Protein AF-A0A9P6C206-F1 (afdb_monomer_lite)

InterPro domains:
  IPR001842 Peptidase M36, fungalysin [PF02128] (6-82)
  IPR050371 Fungal extracellular virulence-associated metalloproteinases [PTHR33478] (9-82)

Secondary structure (DSSP, 8-state):
--------TTS-S-HHHHHHHHHHHHHHHHHHHHHHHHTT--GGGT---S--TTS-S--S-PPP--SS-TT-SS---------

Organism: NCBI:txid1400762

Structure (mmCIF, N/CA/C/O backbone):
data_AF-A0A9P6C206-F1
#
_entry.id   AF-A0A9P6C206-F1
#
loop_
_atom_site.group_PDB
_atom_site.id
_atom_site.type_symbol
_atom_site.label_atom_id
_atom_site.label_alt_id
_atom_site.label_comp_id
_atom_site.label_asym_id
_atom_site.label_entity_id
_atom_site.label_seq_id
_atom_site.pdbx_PDB_ins_code
_atom_site.Cartn_x
_atom_site.Cartn_y
_atom_site.Cartn_z
_atom_site.occupancy
_atom_site.B_iso_or_equiv
_atom_site.auth_seq_id
_atom_site.auth_comp_id
_atom_site.auth_asym_id
_atom_site.auth_atom_id
_atom_site.pdbx_PDB_model_num
ATOM 1 N N . ASN A 1 1 ? -7.566 9.497 -9.957 1.00 45.72 1 ASN A N 1
ATOM 2 C CA . ASN A 1 1 ? -7.506 9.051 -11.362 1.00 45.72 1 ASN A CA 1
ATOM 3 C C . ASN A 1 1 ? -6.492 7.923 -11.397 1.00 45.72 1 ASN A C 1
ATOM 5 O O . ASN A 1 1 ? -5.367 8.187 -11.000 1.00 45.72 1 ASN A O 1
ATOM 9 N N . ILE A 1 2 ? -6.891 6.692 -11.725 1.00 55.94 2 ILE A N 1
ATOM 10 C CA . ILE A 1 2 ? -5.942 5.575 -11.857 1.00 55.94 2 ILE A CA 1
ATOM 11 C C . ILE A 1 2 ? -5.405 5.658 -13.284 1.00 55.94 2 ILE A C 1
ATOM 13 O O . ILE A 1 2 ? -6.167 5.489 -14.235 1.00 55.94 2 ILE A O 1
ATOM 17 N N . SER A 1 3 ? -4.134 6.020 -13.433 1.00 65.12 3 SER A N 1
ATOM 18 C CA . SER A 1 3 ? -3.436 5.923 -14.715 1.00 65.12 3 SER A CA 1
ATOM 19 C C . SER A 1 3 ? -2.897 4.501 -14.825 1.00 65.12 3 SER A C 1
ATOM 21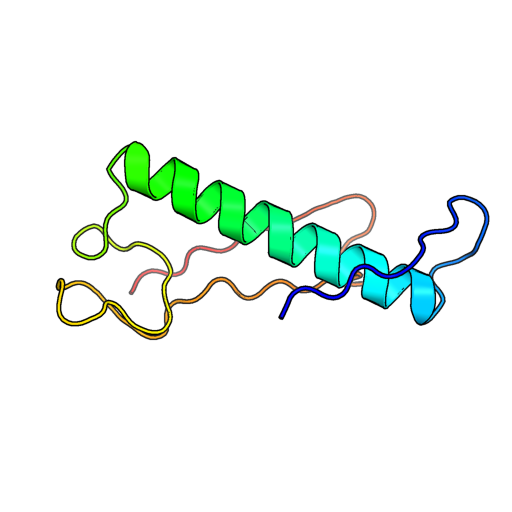 O O . SER A 1 3 ? -2.420 3.969 -13.835 1.00 65.12 3 SER A O 1
ATOM 23 N N . PHE A 1 4 ? -2.991 3.855 -15.985 1.00 67.94 4 PHE A N 1
ATOM 24 C CA . PHE A 1 4 ? -2.368 2.544 -16.183 1.00 67.94 4 PHE A CA 1
ATOM 25 C C . PHE A 1 4 ? -1.042 2.743 -16.909 1.00 67.94 4 PHE A C 1
ATOM 27 O O . PHE A 1 4 ? -1.027 3.151 -18.071 1.00 67.94 4 PHE A O 1
ATOM 34 N N . HIS A 1 5 ? 0.067 2.478 -16.221 1.00 81.44 5 HIS A N 1
ATOM 35 C CA . HIS A 1 5 ? 1.395 2.482 -16.830 1.00 81.44 5 HIS A CA 1
ATOM 36 C C . HIS A 1 5 ? 1.720 1.102 -17.414 1.00 81.44 5 HIS A C 1
ATOM 38 O O . HIS A 1 5 ? 1.322 0.070 -16.871 1.00 81.44 5 HIS A O 1
ATOM 44 N N . ALA A 1 6 ? 2.432 1.087 -18.543 1.00 81.19 6 ALA A N 1
ATOM 45 C CA . ALA A 1 6 ? 2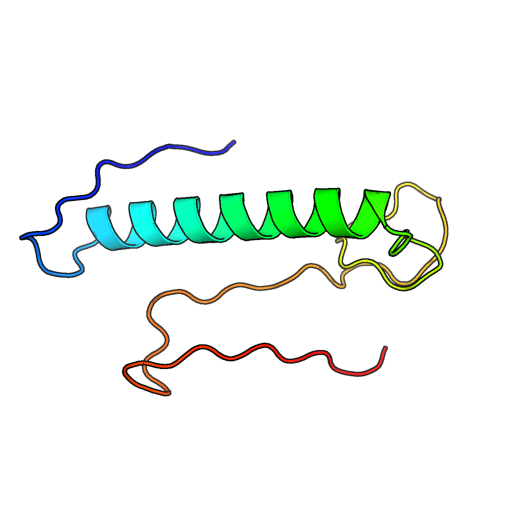.918 -0.153 -19.136 1.00 81.19 6 ALA A CA 1
ATOM 46 C C . ALA A 1 6 ? 3.921 -0.825 -18.186 1.00 81.19 6 ALA A C 1
ATOM 48 O O . ALA A 1 6 ? 4.774 -0.150 -17.616 1.00 81.19 6 ALA A O 1
ATOM 49 N N . TYR A 1 7 ? 3.811 -2.143 -18.032 1.00 83.00 7 TYR A N 1
ATOM 50 C CA . TYR A 1 7 ? 4.719 -2.948 -17.221 1.00 83.00 7 TYR A CA 1
ATOM 51 C C . TYR A 1 7 ? 5.493 -3.911 -18.123 1.00 83.00 7 TYR A C 1
ATOM 53 O O . TYR A 1 7 ? 4.880 -4.679 -18.868 1.00 83.00 7 TYR A O 1
ATOM 61 N N . ASP A 1 8 ? 6.823 -3.873 -18.057 1.00 84.62 8 ASP A N 1
ATOM 62 C CA . ASP A 1 8 ? 7.707 -4.809 -18.755 1.00 84.62 8 ASP A CA 1
ATOM 63 C C . ASP A 1 8 ? 8.354 -5.769 -17.753 1.00 84.62 8 ASP A C 1
ATOM 65 O O . ASP A 1 8 ? 9.202 -5.379 -16.950 1.00 84.62 8 ASP A O 1
ATOM 69 N N . VAL A 1 9 ? 7.978 -7.046 -17.846 1.00 82.81 9 VAL A N 1
ATOM 70 C CA . VAL A 1 9 ? 8.471 -8.136 -16.989 1.00 82.81 9 VAL A CA 1
ATOM 71 C C . VAL A 1 9 ? 9.971 -8.408 -17.138 1.00 82.81 9 VAL A C 1
ATOM 73 O O . VAL A 1 9 ? 10.556 -9.045 -16.265 1.00 82.81 9 VAL A O 1
ATOM 76 N N . ASN A 1 10 ? 10.591 -7.969 -18.238 1.00 84.75 10 ASN A N 1
ATOM 77 C CA . ASN A 1 10 ? 12.012 -8.183 -18.515 1.00 84.75 10 ASN A CA 1
ATOM 78 C C . ASN A 1 10 ? 12.873 -6.954 -18.197 1.00 84.75 10 ASN A C 1
ATOM 80 O O . ASN A 1 10 ? 14.101 -7.057 -18.229 1.00 84.75 10 ASN A O 1
ATOM 84 N N . SER A 1 11 ? 12.258 -5.804 -17.904 1.00 78.56 11 SER A N 1
ATOM 85 C CA . SER A 1 11 ? 12.986 -4.612 -17.474 1.00 78.56 11 SER A CA 1
ATOM 86 C C . SER A 1 11 ? 13.218 -4.647 -15.964 1.00 78.56 11 SER A C 1
ATOM 88 O O . SER A 1 11 ? 12.393 -5.135 -15.188 1.00 78.56 11 SER A O 1
ATOM 90 N N . SER A 1 12 ? 14.353 -4.095 -15.529 1.00 76.44 12 SER A N 1
ATOM 91 C CA . SER A 1 12 ? 14.578 -3.783 -14.115 1.00 76.44 12 SER A CA 1
ATOM 92 C C . SER A 1 12 ? 13.499 -2.827 -13.585 1.00 76.44 12 SER A C 1
ATOM 94 O O . SER A 1 12 ? 12.701 -2.283 -14.347 1.00 76.44 12 SER A O 1
ATOM 96 N N . LEU A 1 13 ? 13.469 -2.588 -12.273 1.00 74.56 13 LEU A N 1
ATOM 97 C CA . LEU A 1 13 ? 12.542 -1.626 -11.677 1.00 74.56 13 LEU A CA 1
ATOM 98 C C . LEU A 1 13 ? 12.957 -0.178 -12.004 1.00 74.56 13 LEU A C 1
ATOM 100 O O . LEU A 1 13 ? 13.522 0.535 -11.176 1.00 74.56 13 LEU A O 1
ATOM 104 N N . ASP A 1 14 ? 12.720 0.230 -13.245 1.00 81.94 14 ASP A N 1
ATOM 105 C CA . ASP A 1 14 ? 12.833 1.605 -13.712 1.00 81.94 14 ASP A CA 1
ATOM 106 C C . ASP A 1 14 ? 11.616 2.441 -13.273 1.00 81.94 14 ASP A C 1
ATOM 108 O O . ASP A 1 14 ? 10.668 1.939 -12.664 1.00 81.94 14 ASP A O 1
ATOM 112 N N . ALA A 1 15 ? 11.641 3.747 -13.554 1.00 81.88 15 ALA A N 1
ATOM 113 C CA . ALA A 1 15 ? 10.567 4.654 -13.151 1.00 81.88 15 ALA A CA 1
ATOM 114 C C . ALA A 1 15 ? 9.192 4.242 -13.713 1.00 81.88 15 ALA A C 1
ATOM 116 O O . ALA A 1 15 ? 8.179 4.433 -13.046 1.00 81.88 15 ALA A O 1
ATOM 117 N N . THR A 1 16 ? 9.148 3.649 -14.909 1.00 83.25 16 THR A N 1
ATOM 118 C CA . THR A 1 16 ? 7.904 3.219 -15.556 1.00 83.25 16 THR A CA 1
ATOM 119 C C . THR A 1 16 ? 7.328 1.981 -14.877 1.00 83.25 16 THR A C 1
ATOM 121 O O . THR A 1 16 ? 6.155 1.983 -14.497 1.00 83.25 16 THR A O 1
ATOM 124 N N . ASN A 1 17 ? 8.155 0.962 -14.643 1.00 83.44 17 ASN A N 1
ATOM 125 C CA . ASN A 1 17 ? 7.761 -0.235 -13.910 1.00 83.44 17 ASN A CA 1
ATOM 126 C C . ASN A 1 17 ? 7.400 0.083 -12.452 1.00 83.44 17 ASN A C 1
ATOM 128 O O . ASN A 1 17 ? 6.448 -0.491 -11.928 1.00 83.44 17 ASN A O 1
ATOM 132 N N . LEU A 1 18 ? 8.095 1.024 -11.805 1.00 85.88 18 LEU A N 1
ATOM 133 C CA . LEU A 1 18 ? 7.760 1.472 -10.451 1.00 85.88 18 LEU A CA 1
ATOM 134 C C . LEU A 1 18 ? 6.373 2.127 -10.398 1.00 85.88 18 LEU A C 1
ATOM 136 O O . LEU A 1 18 ? 5.579 1.792 -9.519 1.00 85.88 18 LEU A O 1
ATOM 140 N N . SER A 1 19 ? 6.054 3.015 -11.345 1.00 85.44 19 SER A N 1
ATOM 141 C CA . SER A 1 19 ? 4.716 3.608 -11.449 1.00 85.44 19 SER A CA 1
ATOM 142 C C . SER A 1 19 ? 3.643 2.552 -11.722 1.00 85.44 19 SER A C 1
ATOM 144 O O . SER A 1 19 ? 2.615 2.553 -11.053 1.00 85.44 19 SER A O 1
ATOM 146 N N . ALA A 1 20 ? 3.900 1.597 -12.621 1.00 85.00 20 ALA A N 1
ATOM 147 C CA . ALA A 1 20 ? 2.959 0.512 -12.909 1.00 85.00 20 ALA A CA 1
ATOM 148 C C . ALA A 1 20 ? 2.678 -0.372 -11.679 1.00 85.00 20 ALA A C 1
ATOM 150 O O . ALA A 1 20 ? 1.530 -0.738 -11.416 1.00 85.00 20 ALA A O 1
ATOM 151 N N . VAL A 1 21 ? 3.710 -0.681 -10.888 1.00 85.81 21 VAL A N 1
ATOM 152 C CA . VAL A 1 21 ? 3.566 -1.426 -9.629 1.00 85.81 21 VAL A CA 1
ATOM 153 C C . VAL A 1 21 ? 2.796 -0.608 -8.588 1.00 85.81 21 VAL A C 1
ATOM 155 O O . VAL A 1 21 ? 1.930 -1.165 -7.913 1.00 85.81 21 VAL A O 1
ATOM 158 N N . ALA A 1 22 ? 3.050 0.701 -8.480 1.00 86.75 22 ALA A N 1
ATOM 159 C CA . ALA A 1 22 ? 2.317 1.591 -7.578 1.00 86.75 22 ALA A CA 1
ATOM 160 C C . ALA A 1 22 ? 0.817 1.651 -7.912 1.00 86.75 22 ALA A C 1
ATOM 162 O O . ALA A 1 22 ? -0.014 1.506 -7.014 1.00 86.75 22 ALA A O 1
ATOM 163 N N . ASP A 1 23 ? 0.460 1.793 -9.191 1.00 86.75 23 ASP A N 1
ATOM 164 C CA . ASP A 1 23 ? -0.942 1.828 -9.621 1.00 86.75 23 ASP A CA 1
ATOM 165 C C . ASP A 1 23 ? -1.651 0.493 -9.380 1.00 86.75 23 ASP A C 1
ATOM 167 O O . ASP A 1 23 ? -2.794 0.470 -8.917 1.00 86.75 23 ASP A O 1
ATOM 171 N N . SER A 1 24 ? -0.968 -0.624 -9.648 1.00 85.94 24 SER A N 1
ATOM 172 C CA . SER A 1 24 ? -1.488 -1.966 -9.375 1.00 85.94 24 SER A CA 1
ATOM 173 C C . SER A 1 24 ? -1.754 -2.169 -7.881 1.00 85.94 24 SER A C 1
ATOM 175 O O . SER A 1 24 ? -2.848 -2.587 -7.492 1.00 85.94 24 SER A O 1
ATOM 177 N N . ALA A 1 25 ? -0.7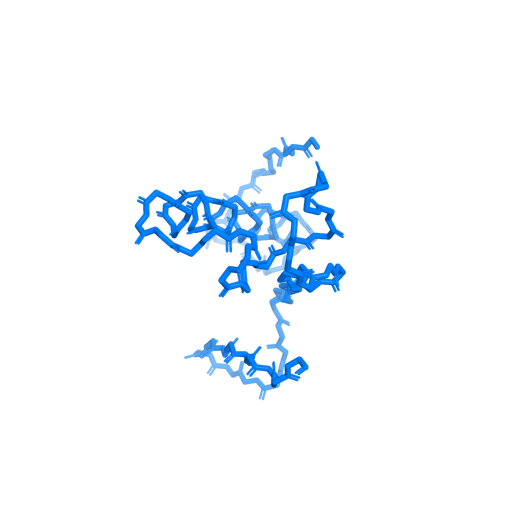98 -1.794 -7.026 1.00 86.38 25 ALA A N 1
ATOM 17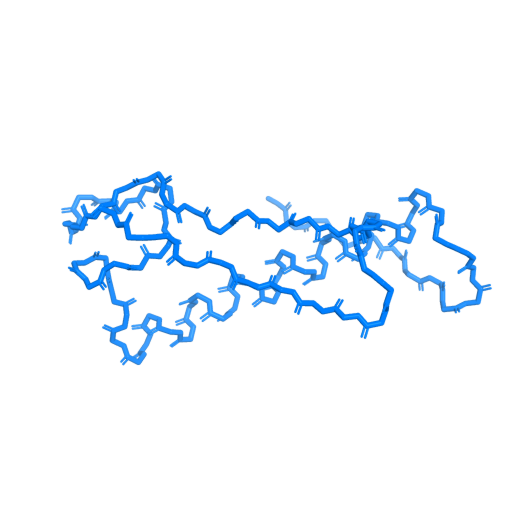8 C CA . ALA A 1 25 ? -0.954 -1.889 -5.580 1.00 86.38 25 ALA A CA 1
ATOM 179 C C . ALA A 1 25 ? -2.094 -0.991 -5.076 1.00 86.38 25 ALA A C 1
ATOM 181 O O . ALA A 1 25 ? -2.933 -1.442 -4.297 1.00 86.38 25 ALA A O 1
ATOM 182 N N . PHE A 1 26 ? -2.191 0.245 -5.573 1.00 86.06 26 PHE A N 1
ATOM 183 C CA . PHE A 1 26 ? -3.300 1.142 -5.254 1.00 86.06 26 PHE A CA 1
ATOM 184 C C . PHE A 1 26 ? -4.648 0.535 -5.658 1.00 86.06 26 PHE A C 1
ATOM 186 O O . PHE A 1 26 ? -5.590 0.538 -4.865 1.00 86.06 26 PHE A O 1
ATOM 193 N N . HIS A 1 27 ? -4.755 -0.026 -6.864 1.00 86.12 27 HIS A N 1
ATOM 194 C CA . HIS A 1 27 ? -5.989 -0.646 -7.337 1.00 86.12 27 HIS A CA 1
ATOM 195 C C . HIS A 1 27 ? -6.418 -1.822 -6.453 1.00 86.12 27 HIS A C 1
ATOM 197 O O . HIS A 1 27 ? -7.553 -1.842 -5.978 1.00 86.12 27 HIS A O 1
ATOM 203 N N . VAL A 1 28 ? -5.509 -2.762 -6.180 1.00 87.31 28 VAL A N 1
ATOM 204 C CA . VAL A 1 28 ? -5.801 -3.938 -5.346 1.00 87.31 28 VAL A CA 1
ATOM 205 C C . VAL A 1 28 ? -6.231 -3.522 -3.941 1.00 87.31 28 VAL A C 1
ATOM 207 O O . VAL A 1 28 ? -7.195 -4.073 -3.420 1.00 87.31 28 VAL A O 1
ATOM 210 N N . MET A 1 29 ? -5.581 -2.524 -3.341 1.00 86.0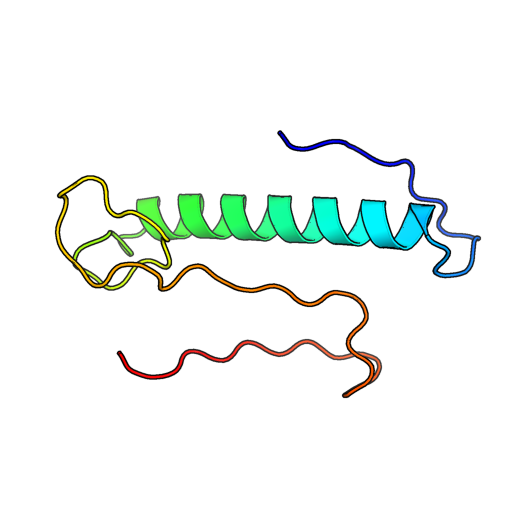0 29 MET A N 1
ATOM 211 C CA . MET A 1 29 ? -5.935 -2.056 -1.996 1.00 86.00 29 MET A CA 1
ATOM 212 C C . MET A 1 29 ? -7.330 -1.431 -1.948 1.00 86.00 29 MET A C 1
ATOM 214 O O . MET A 1 29 ? -8.087 -1.721 -1.026 1.00 86.00 29 MET A O 1
ATOM 218 N N . ASN A 1 30 ? -7.716 -0.649 -2.961 1.00 84.81 30 ASN A N 1
ATOM 219 C CA . ASN A 1 30 ? -9.080 -0.119 -3.045 1.00 84.81 30 ASN A CA 1
ATOM 220 C C . ASN A 1 30 ? -10.115 -1.234 -3.254 1.00 84.81 30 ASN A C 1
ATOM 222 O O . ASN A 1 30 ? -11.142 -1.237 -2.585 1.00 84.81 30 ASN A O 1
ATOM 226 N N . VAL A 1 31 ? -9.831 -2.223 -4.111 1.00 87.25 31 VAL A N 1
ATOM 227 C CA . VAL A 1 31 ? -10.718 -3.388 -4.291 1.00 87.25 31 VAL A CA 1
ATOM 228 C C . VAL A 1 31 ? -10.877 -4.159 -2.982 1.00 87.25 31 VAL A C 1
ATOM 230 O O . VAL A 1 31 ? -11.990 -4.524 -2.612 1.00 87.25 31 VAL A O 1
ATOM 233 N N . MET A 1 32 ? -9.787 -4.382 -2.248 1.00 84.44 32 MET A N 1
ATOM 234 C CA . MET A 1 32 ? -9.839 -5.050 -0.948 1.00 84.44 32 MET A CA 1
ATOM 235 C C . MET A 1 32 ? -10.611 -4.232 0.089 1.00 84.44 32 MET A C 1
ATOM 237 O O . MET A 1 32 ? -11.323 -4.822 0.903 1.00 84.44 32 MET A O 1
ATOM 241 N N . ASN A 1 33 ? -10.527 -2.902 0.037 1.00 83.06 33 ASN A N 1
ATOM 242 C CA . ASN A 1 33 ? -11.325 -2.015 0.878 1.00 83.06 33 ASN A CA 1
ATOM 243 C C . ASN A 1 33 ? -12.825 -2.167 0.587 1.00 83.06 33 ASN A C 1
ATOM 245 O O . ASN A 1 33 ? -13.616 -2.404 1.497 1.00 83.06 33 ASN A O 1
ATOM 249 N N . ASP A 1 34 ? -13.206 -2.134 -0.691 1.00 84.25 34 ASP A N 1
ATOM 250 C CA . ASP A 1 34 ? -14.597 -2.283 -1.130 1.00 84.25 34 ASP A CA 1
ATOM 251 C C . ASP A 1 34 ? -15.166 -3.669 -0.794 1.00 84.25 34 ASP A C 1
ATOM 253 O O . ASP A 1 34 ? -16.319 -3.797 -0.372 1.00 84.25 34 ASP A O 1
ATOM 257 N N . VAL A 1 35 ? -14.362 -4.724 -0.949 1.00 86.19 35 VAL A N 1
ATOM 258 C CA . VAL A 1 35 ? -14.737 -6.086 -0.547 1.00 86.19 35 VAL A CA 1
ATOM 259 C C . VAL A 1 35 ? -14.934 -6.151 0.967 1.00 86.19 35 VAL A C 1
ATOM 261 O O . VAL A 1 35 ? -15.970 -6.625 1.428 1.00 86.19 35 VAL A O 1
ATOM 264 N N . SER A 1 36 ? -13.989 -5.628 1.749 1.00 81.69 36 SER A N 1
ATOM 265 C CA . SER A 1 36 ? -14.072 -5.609 3.216 1.00 81.69 36 SER A CA 1
ATOM 266 C C . SER A 1 36 ? -15.304 -4.842 3.705 1.00 81.69 36 SER A C 1
ATOM 268 O O . SER A 1 36 ? -16.000 -5.299 4.616 1.00 81.69 36 SER A O 1
ATOM 270 N N . TYR A 1 37 ? -15.649 -3.743 3.030 1.00 81.44 37 TYR A N 1
ATOM 271 C CA . TYR A 1 37 ? -16.864 -2.975 3.287 1.00 81.44 37 TYR A CA 1
ATOM 272 C C . TYR A 1 37 ? -18.139 -3.811 3.109 1.00 81.44 37 TYR A C 1
ATOM 274 O O . TYR A 1 37 ? -19.044 -3.759 3.948 1.00 81.44 37 TYR A O 1
ATOM 282 N N . GLN A 1 38 ? -18.214 -4.632 2.053 1.00 83.62 38 GLN A N 1
ATOM 283 C CA . GLN A 1 38 ? -19.347 -5.543 1.825 1.00 83.62 38 GLN A CA 1
ATOM 284 C C . GLN A 1 38 ? -19.472 -6.612 2.920 1.00 83.62 38 GLN A C 1
ATOM 286 O O . GLN A 1 38 ? -20.589 -6.998 3.265 1.00 83.62 38 GLN A O 1
ATOM 291 N N . TYR A 1 39 ? -18.351 -7.043 3.501 1.00 81.94 39 TYR A N 1
ATOM 292 C CA . TYR A 1 39 ? -18.316 -8.016 4.598 1.00 81.94 39 TYR A CA 1
ATOM 293 C C . TYR A 1 39 ? -18.469 -7.400 5.999 1.00 81.94 39 TYR A C 1
ATOM 295 O O . TYR A 1 39 ? -18.450 -8.133 6.986 1.00 81.94 39 TYR A O 1
ATOM 303 N N . GLY A 1 40 ? -18.692 -6.085 6.106 1.00 76.12 40 GLY A N 1
ATOM 304 C CA . GLY A 1 40 ? -19.069 -5.435 7.364 1.00 76.12 40 GLY A CA 1
ATOM 305 C C . GLY A 1 40 ? -17.961 -4.655 8.074 1.00 76.12 40 GLY A C 1
ATOM 306 O O . GLY A 1 40 ? -18.213 -4.161 9.168 1.00 76.12 40 GLY A O 1
ATOM 307 N N . LEU A 1 41 ? -16.784 -4.479 7.462 1.00 72.88 41 LEU A N 1
ATOM 308 C CA . LEU A 1 41 ? -15.825 -3.437 7.856 1.00 72.88 41 LEU A CA 1
ATOM 309 C C . LEU A 1 41 ? -16.316 -2.094 7.305 1.00 72.88 41 LEU A C 1
ATOM 311 O O 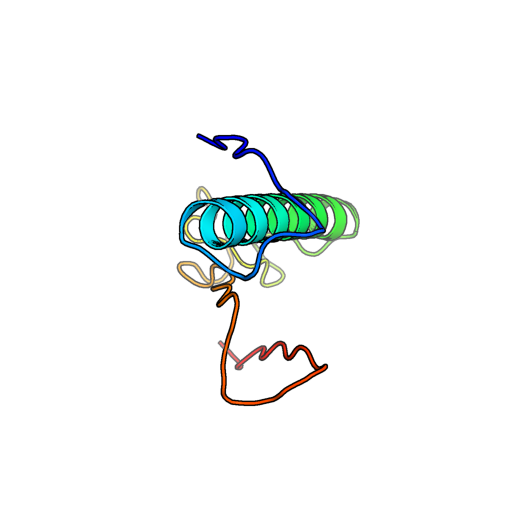. LEU A 1 41 ? -15.832 -1.616 6.282 1.00 72.88 41 LEU A O 1
ATOM 315 N N . ARG A 1 42 ? -17.349 -1.519 7.928 1.00 72.44 42 ARG A N 1
ATOM 316 C CA . ARG A 1 42 ? -17.830 -0.178 7.579 1.00 72.44 42 ARG A CA 1
ATOM 317 C C . ARG A 1 42 ? -17.145 0.866 8.445 1.00 72.44 42 ARG A C 1
ATOM 319 O O . ARG A 1 42 ? -16.370 0.563 9.348 1.00 72.44 42 ARG A O 1
ATOM 326 N N . ASP A 1 43 ? -17.479 2.111 8.159 1.00 64.44 43 ASP A N 1
ATOM 327 C CA . ASP A 1 43 ? -16.864 3.307 8.727 1.00 64.44 43 ASP A CA 1
ATOM 328 C C . ASP A 1 43 ? -16.895 3.289 10.268 1.00 64.44 43 ASP A C 1
ATOM 330 O O . ASP A 1 43 ? -15.865 3.452 10.912 1.00 64.44 43 ASP A O 1
ATOM 334 N N . GLU A 1 44 ? -18.030 2.928 10.878 1.00 63.12 44 GLU A N 1
ATOM 335 C CA . GLU A 1 44 ? -18.160 2.780 12.339 1.00 63.12 44 GLU A CA 1
ATOM 336 C C . GLU A 1 44 ? -17.335 1.626 12.941 1.00 63.12 44 GLU A C 1
ATOM 338 O O . GLU A 1 44 ? -17.054 1.642 14.138 1.00 63.12 44 GLU A O 1
ATOM 343 N N . GLN A 1 45 ? -16.954 0.626 12.137 1.00 62.25 45 GLN A N 1
ATOM 344 C CA . GLN A 1 45 ? -16.150 -0.527 12.560 1.00 62.25 45 GLN A CA 1
ATOM 345 C C . GLN A 1 45 ? -14.638 -0.344 12.321 1.00 62.25 45 GLN A C 1
ATOM 347 O O . GLN A 1 45 ? -13.886 -1.294 12.536 1.00 62.25 45 GLN A O 1
ATOM 352 N N . GLY A 1 46 ? -14.181 0.850 11.918 1.00 64.94 46 GLY A N 1
ATOM 353 C CA . GLY A 1 46 ? -12.752 1.144 11.725 1.00 64.94 46 GLY A CA 1
ATOM 354 C C . GLY A 1 46 ? -12.221 0.760 10.343 1.00 64.94 46 GLY A C 1
ATOM 355 O O . GLY A 1 46 ? -11.131 0.211 10.216 1.00 64.94 46 GLY A O 1
ATOM 356 N N . ASN A 1 47 ? -13.030 0.995 9.313 1.00 68.38 47 ASN A N 1
ATOM 357 C CA . ASN A 1 47 ? -12.608 0.959 7.916 1.00 68.38 47 ASN A CA 1
ATOM 358 C C . ASN A 1 47 ? -11.577 2.062 7.619 1.00 68.38 47 ASN A C 1
ATOM 360 O O . ASN A 1 47 ? -11.814 3.214 7.962 1.00 68.38 47 ASN A O 1
ATOM 364 N N . PHE A 1 48 ? -10.509 1.703 6.902 1.00 75.19 48 PHE A N 1
ATOM 365 C CA . PHE A 1 48 ? -9.402 2.587 6.548 1.00 75.19 48 PHE A CA 1
ATOM 366 C C . PHE A 1 48 ? -9.785 3.589 5.447 1.00 75.19 48 PHE A C 1
ATOM 368 O O . PHE A 1 48 ? -9.618 3.328 4.248 1.00 75.19 48 PHE A O 1
ATOM 375 N N . GLN A 1 49 ? -10.267 4.772 5.829 1.00 67.88 49 GLN A N 1
ATOM 376 C CA . GLN A 1 49 ? -10.654 5.836 4.905 1.00 67.88 49 GLN A CA 1
ATOM 377 C C . GLN A 1 49 ? -10.215 7.223 5.383 1.00 67.88 49 GLN A C 1
ATOM 379 O O . GLN A 1 49 ? -10.331 7.629 6.533 1.00 67.88 49 GLN A O 1
ATOM 384 N N . ASN A 1 50 ? -9.752 8.045 4.437 1.00 74.19 50 ASN A N 1
ATOM 385 C CA . ASN A 1 50 ? -9.387 9.422 4.772 1.00 74.19 50 ASN A CA 1
ATOM 386 C C . ASN A 1 50 ? -10.623 10.245 5.200 1.00 74.19 50 ASN A C 1
ATOM 388 O O . ASN A 1 50 ? -10.556 11.030 6.141 1.00 74.19 50 ASN A O 1
ATOM 392 N N . ASN A 1 51 ? -11.773 10.019 4.557 1.00 72.69 51 ASN A N 1
ATOM 393 C CA . ASN A 1 51 ? -13.026 10.700 4.868 1.00 72.69 51 ASN A CA 1
ATOM 394 C C . ASN A 1 51 ? -14.187 9.703 4.934 1.00 72.69 51 ASN A C 1
ATOM 396 O O . ASN A 1 51 ? -14.526 9.093 3.925 1.00 72.69 51 ASN A O 1
ATOM 400 N N . ASN A 1 52 ? -14.851 9.637 6.088 1.00 70.56 52 ASN A N 1
ATOM 401 C CA . ASN A 1 52 ? -15.962 8.714 6.341 1.00 70.56 52 ASN A CA 1
ATOM 402 C C . ASN A 1 52 ? -17.330 9.301 5.946 1.00 70.56 52 ASN A C 1
ATOM 404 O O . ASN A 1 52 ? -18.369 8.770 6.324 1.00 70.56 52 ASN A O 1
ATOM 408 N N . PHE A 1 53 ? -17.369 10.441 5.244 1.00 75.81 53 PHE A N 1
ATOM 409 C CA . PHE A 1 53 ? -18.586 11.085 4.721 1.00 75.81 53 PHE A CA 1
ATOM 410 C C . PHE A 1 53 ? -19.705 11.288 5.763 1.00 75.81 53 PHE A C 1
ATOM 412 O O . PHE A 1 53 ? -20.890 11.255 5.431 1.00 75.81 53 PHE A O 1
ATOM 419 N N . GLY A 1 54 ? -19.334 11.486 7.033 1.00 71.88 54 GLY A N 1
ATOM 420 C CA . GLY A 1 54 ? -20.277 11.654 8.144 1.00 71.88 54 GLY A CA 1
ATOM 421 C C . GLY A 1 54 ? -20.918 10.359 8.661 1.00 71.88 54 GLY A C 1
ATOM 422 O O . GLY A 1 54 ? -21.887 10.434 9.409 1.00 71.88 54 GLY A O 1
ATOM 423 N N . ARG A 1 55 ? -20.393 9.185 8.294 1.00 70.12 55 ARG A N 1
ATOM 424 C CA . ARG A 1 55 ? -20.926 7.857 8.653 1.00 70.12 55 ARG A CA 1
ATOM 425 C C . ARG A 1 55 ? -20.355 7.272 9.955 1.00 70.12 55 ARG A C 1
ATOM 427 O O . ARG A 1 55 ? -20.547 6.095 10.210 1.00 70.12 55 ARG A O 1
ATOM 434 N N . GLY A 1 56 ? -19.670 8.079 10.770 1.00 66.12 56 GLY A N 1
ATOM 435 C CA . GLY A 1 56 ? -19.025 7.638 12.017 1.00 66.12 56 GLY A CA 1
ATOM 436 C C . GLY A 1 56 ? -17.623 7.040 11.817 1.00 66.12 56 GLY A C 1
ATOM 437 O O . GLY A 1 56 ? -17.082 7.079 10.714 1.00 66.12 56 GLY A O 1
ATOM 438 N N . GLY A 1 57 ? -17.013 6.536 12.896 1.00 67.94 57 GLY A N 1
ATOM 439 C CA . GLY A 1 57 ? -15.655 5.967 12.877 1.00 67.94 57 GLY A CA 1
ATOM 440 C C . GLY A 1 57 ? -14.511 6.972 13.028 1.00 67.94 57 GLY A C 1
ATOM 441 O O . GLY A 1 57 ? -14.732 8.177 13.171 1.00 67.94 57 GLY A O 1
ATOM 442 N N . VAL A 1 58 ? -13.279 6.460 12.993 1.00 69.56 58 VAL A N 1
ATOM 443 C CA . VAL A 1 58 ? -12.052 7.272 12.961 1.00 69.56 58 VAL A CA 1
ATOM 444 C C . VAL A 1 58 ? -11.740 7.622 11.505 1.00 69.56 58 VAL A C 1
ATOM 446 O O . VAL A 1 58 ? -11.963 6.811 10.617 1.00 69.56 58 VAL A O 1
ATOM 449 N N . GLN A 1 59 ? -11.304 8.856 11.261 1.00 73.50 59 GLN A N 1
ATOM 450 C CA . GLN A 1 59 ? -10.954 9.368 9.932 1.00 73.50 59 GLN A CA 1
ATOM 451 C C . GLN A 1 59 ? -9.436 9.476 9.788 1.00 73.50 59 GLN A C 1
ATOM 453 O O . GLN A 1 59 ? -8.709 9.415 10.778 1.00 73.50 59 GLN A O 1
ATOM 458 N N . THR A 1 60 ? -8.959 9.785 8.577 1.00 76.44 60 THR A N 1
ATOM 459 C CA . THR A 1 60 ? -7.520 9.980 8.293 1.00 76.44 60 THR A CA 1
ATOM 460 C C . THR A 1 60 ? -6.690 8.710 8.553 1.00 76.44 60 THR A C 1
ATOM 462 O O . THR A 1 60 ? -5.478 8.769 8.730 1.00 76.44 60 THR A O 1
ATOM 465 N N . ASP A 1 61 ? -7.320 7.539 8.515 1.00 74.56 61 ASP A N 1
ATOM 466 C CA . ASP A 1 61 ? -6.697 6.229 8.719 1.00 74.56 61 ASP A CA 1
ATOM 467 C C . ASP A 1 61 ? -6.497 5.481 7.390 1.00 74.56 61 ASP A C 1
ATOM 469 O O . ASP A 1 61 ? -6.440 4.259 7.337 1.00 74.56 61 ASP A O 1
ATOM 473 N N . SER A 1 62 ? -6.361 6.213 6.279 1.00 78.19 62 SER A N 1
ATOM 474 C CA . SER A 1 62 ? -6.149 5.609 4.963 1.00 78.19 62 SER A CA 1
ATOM 475 C C . SER A 1 62 ? -4.913 4.710 4.937 1.00 78.19 62 SER A C 1
ATOM 477 O O . SER A 1 62 ? -3.838 5.115 5.393 1.00 78.19 62 SER A O 1
ATOM 479 N N . VAL A 1 63 ? -5.037 3.545 4.298 1.00 78.56 63 VAL A N 1
ATOM 480 C CA . VAL A 1 63 ? -3.902 2.650 4.058 1.00 78.56 63 VAL A CA 1
ATOM 481 C C . VAL A 1 63 ? -2.827 3.369 3.243 1.00 78.56 63 VAL A C 1
ATOM 483 O O . VAL A 1 63 ? -3.054 3.774 2.102 1.00 78.56 63 VAL A O 1
ATOM 486 N N . GLN A 1 64 ? -1.635 3.495 3.825 1.00 81.81 64 GLN A N 1
ATOM 487 C CA . GLN A 1 64 ? -0.440 3.942 3.117 1.00 81.81 64 GLN A CA 1
ATOM 488 C C . GLN A 1 64 ? 0.302 2.728 2.568 1.00 81.81 64 GLN A C 1
ATOM 490 O O . GLN A 1 64 ? 0.621 1.796 3.303 1.00 81.81 64 GLN A O 1
ATOM 495 N N . VAL A 1 65 ? 0.582 2.750 1.268 1.00 80.69 65 VAL A N 1
ATOM 496 C CA . VAL A 1 65 ? 1.251 1.654 0.566 1.00 80.69 65 VAL A CA 1
ATOM 497 C C . VAL A 1 65 ? 2.605 2.151 0.089 1.00 80.69 65 VAL A C 1
ATOM 499 O O . VAL A 1 65 ? 2.675 3.086 -0.706 1.00 80.69 65 VAL A O 1
ATOM 502 N N . SER A 1 66 ? 3.674 1.514 0.559 1.00 80.81 66 SER A N 1
ATOM 503 C CA . SER A 1 66 ? 5.016 1.705 0.012 1.00 80.81 66 SER A CA 1
ATOM 504 C C . SER A 1 66 ? 5.324 0.557 -0.940 1.00 80.81 66 SER A C 1
ATOM 506 O O . SER A 1 66 ? 5.200 -0.610 -0.569 1.00 80.81 66 SER A O 1
ATOM 508 N N . VAL A 1 67 ? 5.704 0.880 -2.174 1.00 79.62 67 VAL A N 1
ATOM 509 C CA . VAL A 1 67 ? 6.169 -0.104 -3.157 1.00 79.62 67 VAL A CA 1
ATOM 510 C C . VAL A 1 67 ? 7.684 -0.022 -3.269 1.00 79.62 67 VAL A C 1
ATOM 512 O O . VAL A 1 67 ? 8.246 1.071 -3.233 1.00 79.62 67 VAL A O 1
ATOM 515 N N . ASN A 1 68 ? 8.337 -1.178 -3.416 1.00 77.88 68 ASN A N 1
ATOM 516 C CA . ASN A 1 68 ? 9.799 -1.291 -3.419 1.00 77.88 68 ASN A CA 1
ATOM 517 C C . ASN A 1 68 ? 10.459 -0.817 -2.110 1.00 77.88 68 ASN A C 1
ATOM 519 O O . ASN A 1 68 ? 11.508 -0.171 -2.122 1.00 77.88 68 ASN A O 1
ATOM 523 N N . ASP A 1 69 ? 9.837 -1.133 -0.973 1.00 73.44 69 ASP A N 1
ATOM 524 C CA . ASP A 1 69 ? 10.474 -0.930 0.323 1.00 73.44 69 ASP A CA 1
ATOM 525 C C . ASP A 1 69 ? 11.704 -1.842 0.454 1.00 73.44 69 ASP A C 1
ATOM 527 O O . ASP A 1 69 ? 11.626 -3.058 0.286 1.00 73.44 69 ASP A O 1
ATOM 531 N N . THR A 1 70 ? 12.859 -1.244 0.733 1.00 73.69 70 THR A N 1
ATOM 532 C CA . THR A 1 70 ? 14.147 -1.945 0.808 1.00 73.69 70 THR A CA 1
ATOM 533 C C . THR A 1 70 ? 14.411 -2.553 2.184 1.00 73.69 70 THR A C 1
ATOM 535 O O . THR A 1 70 ? 15.441 -3.201 2.376 1.00 73.69 70 THR A O 1
ATOM 538 N N . SER A 1 71 ? 13.489 -2.378 3.140 1.00 72.50 71 SER A N 1
ATOM 539 C CA . SER A 1 71 ? 13.604 -2.922 4.498 1.00 72.50 71 SER A CA 1
ATOM 540 C C . SER A 1 71 ? 13.535 -4.459 4.560 1.00 72.50 71 SER A C 1
ATOM 542 O O . SER A 1 71 ? 13.999 -5.058 5.532 1.00 72.50 71 SER A O 1
ATOM 544 N N . GLY A 1 72 ? 13.029 -5.114 3.507 1.00 61.31 72 GLY A N 1
ATOM 545 C CA . GLY A 1 72 ? 13.026 -6.566 3.358 1.00 61.31 72 GLY A CA 1
ATOM 546 C C . GLY A 1 72 ? 12.898 -6.998 1.897 1.00 61.31 72 GLY A C 1
ATOM 547 O O . GLY A 1 72 ? 12.153 -6.409 1.124 1.00 61.31 72 GLY A O 1
ATOM 548 N N . VAL A 1 73 ? 13.615 -8.054 1.506 1.00 73.50 73 VAL A N 1
ATOM 549 C CA . VAL A 1 73 ? 13.515 -8.647 0.162 1.00 73.50 73 VAL A CA 1
ATOM 550 C C . VAL A 1 73 ? 12.638 -9.899 0.198 1.00 73.50 73 VAL A C 1
ATOM 552 O O . VAL A 1 73 ? 12.740 -10.702 1.122 1.00 73.50 73 VAL A O 1
ATOM 555 N N . SER A 1 74 ? 11.797 -10.092 -0.824 1.00 75.75 74 SER A N 1
ATOM 556 C CA . SER A 1 74 ? 10.859 -11.230 -0.944 1.00 75.75 74 SER A CA 1
ATOM 557 C C . SER A 1 74 ? 9.790 -11.316 0.157 1.00 75.75 74 SER A C 1
ATOM 559 O O . SER A 1 74 ? 9.374 -12.411 0.531 1.00 75.75 74 SER A O 1
ATOM 561 N N . ASN A 1 75 ? 9.344 -10.176 0.688 1.00 78.88 75 ASN A N 1
ATOM 562 C CA . ASN A 1 75 ? 8.311 -10.129 1.720 1.00 78.88 75 ASN A CA 1
ATOM 563 C C . ASN A 1 75 ? 7.362 -8.933 1.522 1.00 78.88 75 ASN A C 1
ATOM 565 O O . ASN A 1 75 ? 7.655 -8.030 0.741 1.00 78.88 75 ASN A O 1
ATOM 569 N N . ALA A 1 76 ? 6.240 -8.936 2.238 1.00 81.12 76 ALA A N 1
ATOM 570 C CA . ALA A 1 76 ? 5.324 -7.811 2.376 1.00 81.12 76 ALA A CA 1
ATOM 571 C C . ALA A 1 76 ? 4.812 -7.743 3.822 1.00 81.12 76 ALA A C 1
ATOM 573 O O . ALA A 1 76 ? 4.664 -8.766 4.492 1.00 81.12 76 ALA A O 1
ATOM 574 N N . ASN A 1 77 ? 4.538 -6.539 4.313 1.00 81.50 77 ASN A N 1
ATOM 575 C CA . ASN A 1 77 ? 4.141 -6.283 5.694 1.00 81.50 77 ASN A CA 1
ATOM 576 C C . ASN A 1 77 ? 2.960 -5.308 5.733 1.00 81.50 77 ASN A C 1
ATOM 578 O O . ASN A 1 77 ? 2.871 -4.384 4.928 1.00 81.50 77 ASN A O 1
ATOM 582 N N . PHE A 1 78 ? 2.059 -5.512 6.694 1.00 83.50 78 PHE A N 1
ATOM 583 C CA . PHE A 1 78 ? 0.925 -4.631 6.952 1.00 83.50 78 PHE A CA 1
ATOM 584 C C . PHE A 1 78 ? 0.817 -4.397 8.456 1.00 83.50 78 PHE A C 1
ATOM 586 O O . PHE A 1 78 ? 0.778 -5.353 9.231 1.00 83.50 78 PHE A O 1
ATOM 593 N N . ALA A 1 79 ? 0.811 -3.131 8.867 1.00 82.50 79 ALA A N 1
ATOM 594 C CA . ALA A 1 79 ? 0.709 -2.744 10.265 1.00 82.50 79 ALA A CA 1
ATOM 595 C C . ALA A 1 79 ? -0.624 -2.034 10.503 1.00 82.50 79 ALA A C 1
ATOM 597 O O . ALA A 1 79 ? -0.929 -1.047 9.840 1.00 82.50 79 ALA A O 1
ATOM 598 N N . THR A 1 80 ? -1.386 -2.525 11.479 1.00 79.69 80 THR A N 1
ATOM 599 C CA . THR A 1 80 ? -2.642 -1.922 11.941 1.00 79.69 80 THR A CA 1
ATOM 600 C C . THR A 1 80 ? -2.444 -1.385 13.357 1.00 79.69 80 THR A C 1
ATOM 602 O O . THR A 1 80 ? -2.737 -2.097 14.325 1.00 79.69 80 THR A O 1
ATOM 605 N N . PRO A 1 81 ? -1.858 -0.186 13.521 1.00 73.44 81 PRO A N 1
ATOM 606 C CA . PRO A 1 81 ? -1.757 0.421 14.840 1.00 73.44 81 PRO A CA 1
ATOM 607 C C . PRO A 1 81 ? -3.165 0.647 15.427 1.00 73.44 81 PRO A C 1
ATOM 609 O O . PRO A 1 81 ? -4.098 0.917 14.669 1.00 73.44 81 PRO A O 1
ATOM 612 N N . PRO A 1 82 ? -3.343 0.528 16.756 1.00 61.19 82 PRO A N 1
ATOM 613 C CA . PRO A 1 82 ? -4.597 0.901 17.400 1.00 61.19 82 PRO A CA 1
ATOM 614 C C . PRO A 1 82 ? -4.866 2.397 17.203 1.00 61.19 82 PRO A C 1
ATOM 616 O O . PRO A 1 82 ? -3.924 3.193 17.228 1.00 61.19 82 PRO A O 1
ATOM 619 N N . MET A 1 83 ? -6.141 2.749 17.034 1.00 58.03 83 MET A N 1
ATOM 620 C CA . MET A 1 83 ? -6.612 4.136 16.953 1.00 58.03 83 MET A CA 1
ATOM 621 C C . MET A 1 83 ? -6.975 4.693 18.326 1.00 58.03 83 MET A C 1
ATOM 623 O O . MET A 1 83 ? -7.468 3.903 19.165 1.00 58.03 83 MET A O 1
#

Foldseek 3Di:
DQDAADADPPDDPDPRNQSNVVSVVVVVLVVVLVVVVVVPCAQQNARQEQDNPPPDHDHHRHDDDDDPDPPDDPDDDDDDDDD

Radius of gyration: 15.33 Å; chains: 1; bounding box: 36×23×36 Å

Sequence (83 aa):
NISFHAYDVNSSLDATNLSAVADSAFHVMNVMNDVSYQYGLRDEQGNFQNNNFGRGGVQTDSVQVSVNDTSGVSNANFATPPM

pLDDT: mean 76.91, std 8.47, range [45.72, 87.31]